Protein AF-A0A3S4IWV0-F1 (afdb_monomer_lite)

Foldseek 3Di:
DVVVVVVVVVVVCVLVVVPPLPNVLVVQLVVCVVVVNDNVVSNVVSVVVSVVVVVVVVVVCVCCVVVVVVVVVVD

pLDDT: mean 83.81, std 9.29, range [54.97, 94.0]

InterPro domains:
  IPR004703 Phosphotransferase system, sugar-specific permease component [PF03611] (14-75)
  IPR013853 Galactitol permease IIC component [PTHR37324] (6-75)

Radius of gyration: 17.85 Å; chains: 1; bounding box: 53×13×44 Å

Organism: Salmonella enterica I (NCBI:txid59201)

Structure (mmCIF, N/CA/C/O backbone):
data_AF-A0A3S4IWV0-F1
#
_entry.id   AF-A0A3S4IWV0-F1
#
loop_
_atom_site.group_PDB
_atom_site.id
_atom_site.type_symbol
_atom_site.label_atom_id
_atom_site.label_alt_id
_atom_site.label_comp_id
_atom_site.label_asym_id
_atom_site.label_entity_id
_atom_site.label_seq_id
_atom_site.pdbx_PDB_ins_code
_atom_site.Cartn_x
_atom_site.Cartn_y
_atom_site.Cartn_z
_atom_site.occupancy
_atom_site.B_iso_or_equiv
_atom_site.auth_seq_id
_atom_site.auth_comp_id
_atom_site.auth_asym_id
_atom_site.auth_atom_id
_atom_site.pdbx_PDB_model_num
ATOM 1 N N . MET A 1 1 ? -30.390 -6.617 -15.647 1.00 54.97 1 MET A N 1
ATOM 2 C CA . MET A 1 1 ? -29.476 -7.738 -15.301 1.00 54.97 1 MET A CA 1
ATOM 3 C C . MET A 1 1 ? -28.057 -7.559 -15.848 1.00 54.97 1 MET A C 1
ATOM 5 O O . MET A 1 1 ? -27.163 -8.210 -15.328 1.00 54.97 1 MET A O 1
ATOM 9 N N . ASN A 1 2 ? -27.823 -6.665 -16.824 1.00 64.06 2 ASN A N 1
ATOM 10 C CA . ASN A 1 2 ? -26.483 -6.376 -17.358 1.00 64.06 2 ASN A CA 1
ATOM 11 C C . ASN A 1 2 ? -25.707 -5.334 -16.520 1.00 64.06 2 ASN A C 1
ATOM 13 O O . ASN A 1 2 ? -24.484 -5.366 -16.479 1.00 64.06 2 ASN A O 1
ATOM 17 N N . ASP A 1 3 ? -26.399 -4.446 -15.797 1.00 70.12 3 ASP A N 1
ATOM 18 C CA . ASP A 1 3 ? -25.758 -3.341 -15.061 1.00 70.12 3 ASP A CA 1
ATOM 19 C C . ASP A 1 3 ? -24.931 -3.799 -13.856 1.00 70.12 3 ASP A C 1
ATOM 21 O O . ASP A 1 3 ? -23.847 -3.278 -13.606 1.00 70.12 3 ASP A O 1
ATOM 25 N N . ILE A 1 4 ? -25.398 -4.822 -13.130 1.00 75.19 4 ILE A N 1
ATOM 26 C CA . ILE A 1 4 ? -24.673 -5.380 -11.977 1.00 75.19 4 ILE A CA 1
ATOM 27 C C . ILE A 1 4 ? -23.390 -6.080 -12.448 1.00 75.19 4 ILE A C 1
ATOM 29 O O . ILE A 1 4 ? -22.352 -5.944 -11.809 1.00 75.19 4 ILE A O 1
ATOM 33 N N . ALA A 1 5 ? -23.435 -6.770 -13.592 1.00 75.56 5 ALA A N 1
ATOM 34 C CA . ALA A 1 5 ? -22.267 -7.428 -14.175 1.00 75.56 5 ALA A CA 1
ATOM 35 C C . ALA A 1 5 ? -21.215 -6.411 -14.651 1.00 75.56 5 ALA A C 1
ATOM 37 O O . ALA A 1 5 ? -20.036 -6.572 -14.344 1.00 75.56 5 ALA A O 1
ATOM 38 N N . HIS A 1 6 ? -21.636 -5.327 -15.314 1.00 73.25 6 HIS A N 1
ATOM 39 C CA . HIS A 1 6 ? -20.735 -4.233 -15.706 1.00 73.25 6 HIS A CA 1
ATOM 40 C C . HIS A 1 6 ? -20.153 -3.489 -14.501 1.00 73.25 6 HIS A C 1
ATOM 42 O O . HIS A 1 6 ? -18.963 -3.170 -14.488 1.00 73.25 6 HIS A O 1
ATOM 48 N N . THR A 1 7 ? -20.956 -3.269 -13.456 1.00 78.25 7 THR A N 1
ATOM 49 C CA . THR A 1 7 ? -20.491 -2.647 -12.205 1.00 78.25 7 THR A CA 1
ATOM 50 C C . THR A 1 7 ? -19.459 -3.534 -11.508 1.00 78.25 7 THR A C 1
ATOM 52 O O . THR A 1 7 ? -18.399 -3.050 -11.118 1.00 78.25 7 THR A O 1
ATOM 55 N N . LEU A 1 8 ? -19.708 -4.844 -11.415 1.00 77.94 8 LEU A N 1
ATOM 56 C CA . LEU A 1 8 ? -18.754 -5.801 -10.848 1.00 77.94 8 LEU A CA 1
ATOM 57 C C . LEU A 1 8 ? -17.464 -5.868 -11.669 1.00 77.94 8 LEU A C 1
ATOM 59 O O . LEU A 1 8 ? -16.382 -5.799 -11.094 1.00 77.94 8 LEU A O 1
ATOM 63 N N . TYR A 1 9 ? -17.563 -5.945 -12.998 1.00 80.62 9 TYR A N 1
ATOM 64 C CA . TYR A 1 9 ? -16.396 -5.961 -13.881 1.00 80.62 9 TYR A CA 1
ATOM 65 C C . TYR A 1 9 ? -15.538 -4.700 -13.713 1.00 80.62 9 TYR A C 1
ATOM 67 O O . TYR A 1 9 ? -14.322 -4.799 -13.563 1.00 80.62 9 TYR A O 1
ATOM 75 N N . THR A 1 10 ? -16.171 -3.527 -13.640 1.00 76.75 10 THR A N 1
ATOM 76 C CA . THR A 1 10 ? -15.484 -2.244 -13.431 1.00 76.75 10 THR A CA 1
ATOM 77 C C . THR A 1 10 ? -14.807 -2.183 -12.063 1.00 76.75 10 THR A C 1
ATOM 79 O O . THR A 1 10 ? -13.656 -1.769 -11.972 1.00 76.75 10 THR A O 1
ATOM 82 N N . VAL A 1 11 ? -15.470 -2.648 -10.999 1.00 75.06 11 VAL A N 1
ATOM 83 C CA . VAL A 1 11 ? -14.890 -2.684 -9.645 1.00 75.06 11 VAL A CA 1
ATOM 84 C C . VAL A 1 11 ? -13.714 -3.658 -9.568 1.00 75.06 11 VAL A C 1
ATOM 86 O O . VAL A 1 11 ? -12.682 -3.318 -8.993 1.00 75.06 11 VAL A O 1
ATOM 89 N N . VAL A 1 12 ? -13.819 -4.843 -10.173 1.00 73.56 12 VAL A N 1
ATOM 90 C CA . VAL A 1 12 ? -12.714 -5.813 -10.199 1.00 73.56 12 VAL A CA 1
ATOM 91 C C . VAL A 1 12 ? -11.535 -5.282 -11.018 1.00 73.56 12 VAL A C 1
ATOM 93 O O . VAL A 1 12 ? -10.404 -5.354 -10.547 1.00 73.56 12 VAL A O 1
ATOM 96 N N . GLN A 1 13 ? -11.773 -4.695 -12.194 1.00 74.38 13 GLN A N 1
ATOM 97 C CA . GLN A 1 13 ? -10.723 -4.052 -12.997 1.00 74.38 13 GLN A CA 1
ATOM 98 C C . GLN A 1 13 ? -10.067 -2.887 -12.254 1.00 74.38 13 GLN A C 1
ATOM 100 O O . GLN A 1 13 ? -8.849 -2.746 -12.293 1.00 74.38 13 GLN A O 1
ATOM 105 N N . TYR A 1 14 ? -10.847 -2.095 -11.518 1.00 72.94 14 TYR A N 1
ATOM 106 C CA . TYR A 1 14 ? -10.323 -1.016 -10.689 1.00 72.94 14 TYR A CA 1
ATOM 107 C C . TYR A 1 14 ? -9.421 -1.556 -9.569 1.00 72.94 14 TYR A C 1
ATOM 109 O O . TYR A 1 14 ? -8.310 -1.069 -9.392 1.00 72.94 14 TYR A O 1
ATOM 117 N N . VAL A 1 15 ? -9.841 -2.622 -8.875 1.00 68.62 15 VAL A N 1
ATOM 118 C CA . VAL A 1 15 ? -9.043 -3.270 -7.817 1.00 68.62 15 VAL A CA 1
ATOM 119 C C . VAL A 1 15 ? -7.766 -3.919 -8.367 1.00 68.62 15 VAL A C 1
ATOM 121 O O . VAL A 1 15 ? -6.703 -3.788 -7.761 1.00 68.62 15 VAL A O 1
ATOM 124 N N . LEU A 1 16 ? -7.846 -4.588 -9.517 1.00 69.38 16 LEU A N 1
ATOM 125 C CA . LEU A 1 16 ? -6.690 -5.202 -10.179 1.00 69.38 16 LEU A CA 1
ATOM 126 C C . LEU A 1 16 ? -5.751 -4.157 -10.806 1.00 69.38 16 LEU A C 1
ATOM 128 O O . LEU A 1 16 ? -4.547 -4.392 -10.893 1.00 69.38 16 LEU A O 1
ATOM 132 N N . GLY A 1 17 ? -6.278 -2.992 -11.190 1.00 69.81 17 GLY A N 1
ATOM 133 C CA . GLY A 1 17 ? -5.525 -1.889 -11.786 1.00 69.81 17 GLY A CA 1
ATOM 134 C C . GLY A 1 17 ? -4.583 -1.172 -10.816 1.00 69.81 17 GLY A C 1
ATOM 135 O O . GLY A 1 17 ? -3.610 -0.566 -11.255 1.00 69.81 17 GLY A O 1
ATOM 136 N N . PHE A 1 18 ? -4.803 -1.278 -9.502 1.00 68.56 18 PHE A N 1
A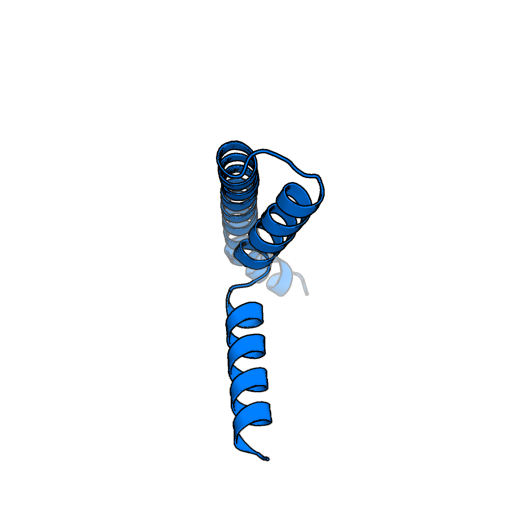TOM 137 C CA . PHE A 1 18 ? -3.899 -0.690 -8.506 1.00 68.56 18 PHE A CA 1
ATOM 138 C C . PHE A 1 18 ? -2.558 -1.430 -8.350 1.00 68.56 18 PHE A C 1
ATOM 140 O O . PHE A 1 18 ? -1.662 -0.954 -7.648 1.00 68.56 18 PHE A O 1
ATOM 147 N N . GLY A 1 19 ? -2.412 -2.593 -8.988 1.00 75.12 19 GLY A N 1
ATOM 148 C CA . GLY A 1 19 ? -1.217 -3.419 -8.910 1.00 75.12 19 GLY A CA 1
ATOM 149 C C . GLY A 1 19 ? -1.014 -4.103 -7.547 1.00 75.12 19 GLY A C 1
ATOM 150 O O . GLY A 1 19 ? -1.722 -3.836 -6.565 1.00 75.12 19 GLY A O 1
ATOM 151 N N . PRO A 1 20 ? -0.024 -5.010 -7.453 1.00 74.44 20 PRO A N 1
ATOM 152 C CA . PRO A 1 20 ? 0.212 -5.800 -6.242 1.00 74.44 20 PRO A CA 1
ATOM 153 C C . PRO A 1 20 ? 0.551 -4.940 -5.017 1.00 74.44 20 PRO A C 1
ATOM 155 O O . PRO A 1 20 ? 0.207 -5.305 -3.894 1.00 74.44 20 PRO A O 1
ATOM 158 N N . THR A 1 21 ? 1.158 -3.771 -5.241 1.00 79.56 21 THR A N 1
ATOM 159 C CA . THR A 1 21 ? 1.575 -2.790 -4.229 1.00 79.56 21 THR A CA 1
ATOM 160 C C . THR A 1 21 ? 0.429 -2.290 -3.352 1.00 79.56 21 THR A C 1
ATOM 162 O O . THR A 1 21 ? 0.650 -1.977 -2.186 1.00 79.56 21 THR A O 1
ATOM 165 N N . VAL A 1 22 ? -0.793 -2.221 -3.885 1.00 82.81 22 VAL A N 1
ATOM 166 C CA . VAL A 1 22 ? -1.990 -1.743 -3.167 1.00 82.81 22 VAL A CA 1
ATOM 167 C C . VAL A 1 22 ? -2.896 -2.906 -2.771 1.00 82.81 22 VAL A C 1
ATOM 169 O O . VAL A 1 22 ? -3.474 -2.897 -1.682 1.00 82.81 22 VAL A O 1
ATOM 172 N N . LEU A 1 23 ? -2.970 -3.940 -3.615 1.00 86.38 23 LEU A N 1
ATOM 173 C CA . LEU A 1 23 ? -3.786 -5.123 -3.361 1.00 86.38 23 LEU A CA 1
ATOM 174 C C . LEU A 1 23 ? -3.318 -5.886 -2.111 1.00 86.38 23 LEU A C 1
ATOM 176 O O . LEU A 1 23 ? -4.138 -6.228 -1.258 1.00 86.38 23 LEU A O 1
ATOM 180 N N . LEU A 1 24 ? -2.008 -6.116 -1.962 1.00 88.44 24 LEU A N 1
ATOM 181 C CA . LEU A 1 24 ? -1.454 -6.864 -0.825 1.00 88.44 24 LEU A CA 1
ATOM 182 C C . LEU A 1 24 ? -1.712 -6.182 0.532 1.00 88.44 24 LEU A C 1
ATOM 184 O O . LEU A 1 24 ? -2.201 -6.858 1.440 1.00 88.44 24 LEU A O 1
ATOM 188 N N . PRO A 1 25 ? -1.464 -4.868 0.704 1.00 89.31 25 PRO A N 1
ATOM 189 C CA . PRO A 1 25 ? -1.831 -4.147 1.923 1.00 89.31 25 PRO A CA 1
ATOM 190 C C . PRO A 1 25 ? -3.321 -4.210 2.257 1.00 89.31 25 PRO A C 1
ATOM 192 O O . PRO A 1 25 ? -3.674 -4.376 3.424 1.00 89.31 25 PRO A O 1
ATOM 195 N N . LEU A 1 26 ? -4.194 -4.101 1.252 1.00 90.31 26 LEU A N 1
ATOM 196 C CA . LEU A 1 26 ? -5.645 -4.198 1.432 1.00 90.31 26 LEU A CA 1
ATOM 197 C C . LEU A 1 26 ? -6.048 -5.577 1.954 1.00 90.31 26 LEU A C 1
ATOM 199 O O . LEU A 1 26 ? -6.769 -5.675 2.948 1.00 90.31 26 LEU A O 1
ATOM 203 N N . VAL A 1 27 ? -5.529 -6.640 1.337 1.00 89.81 27 VAL A N 1
ATOM 204 C CA . VAL A 1 27 ? -5.775 -8.016 1.786 1.00 89.81 27 VAL A CA 1
ATOM 205 C C . VAL A 1 27 ? -5.257 -8.216 3.211 1.00 89.81 27 VAL A C 1
ATOM 207 O O . VAL A 1 27 ? -5.999 -8.705 4.060 1.00 89.81 27 VAL A O 1
ATOM 210 N N . LEU A 1 28 ? -4.033 -7.774 3.518 1.00 91.94 28 LEU A N 1
ATOM 211 C CA . LEU A 1 28 ? -3.455 -7.854 4.866 1.00 91.94 28 LEU A CA 1
ATOM 212 C C . LEU A 1 28 ? -4.265 -7.074 5.906 1.00 91.94 28 LEU A C 1
ATOM 214 O O . LEU A 1 28 ? -4.391 -7.521 7.045 1.00 91.94 28 LEU A O 1
ATOM 218 N N . PHE A 1 29 ? -4.831 -5.929 5.527 1.00 93.25 29 PHE A N 1
ATOM 219 C CA . PHE A 1 29 ? -5.687 -5.133 6.398 1.00 93.25 29 PHE A CA 1
ATOM 220 C C . PHE A 1 29 ? -6.974 -5.879 6.762 1.00 93.25 29 PHE A C 1
ATOM 222 O O . PHE A 1 29 ? -7.291 -6.005 7.948 1.00 93.25 29 PHE A O 1
ATOM 229 N N . PHE A 1 30 ? -7.685 -6.421 5.769 1.00 93.19 30 PHE A N 1
ATOM 230 C CA . PHE A 1 30 ? -8.899 -7.205 6.010 1.00 93.19 30 PHE A CA 1
ATOM 231 C C . PHE A 1 30 ? -8.609 -8.487 6.793 1.00 93.19 30 PHE A C 1
ATOM 233 O O . PHE A 1 30 ? -9.356 -8.832 7.710 1.00 93.19 30 PHE A O 1
ATOM 240 N N . LEU A 1 31 ? -7.494 -9.153 6.492 1.00 93.06 31 LEU A N 1
ATOM 241 C CA . LEU A 1 31 ? -7.049 -10.349 7.199 1.00 93.06 31 LEU A CA 1
ATOM 242 C C . LEU A 1 31 ? -6.738 -10.029 8.672 1.00 93.06 31 LEU A C 1
ATOM 244 O O . LEU A 1 31 ? -7.224 -10.710 9.570 1.00 93.06 31 LEU A O 1
ATOM 248 N N . ALA A 1 32 ? -6.025 -8.934 8.952 1.00 91.44 32 A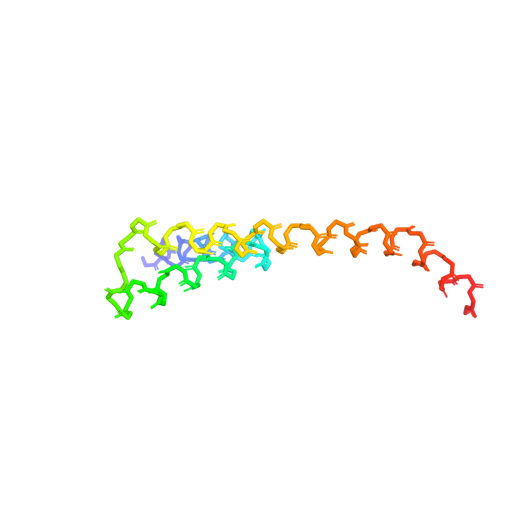LA A N 1
ATOM 249 C CA . ALA A 1 32 ? -5.763 -8.477 10.319 1.00 91.44 32 ALA A CA 1
ATOM 250 C C . ALA A 1 32 ? -7.051 -8.114 11.082 1.00 91.44 32 ALA A C 1
ATOM 252 O O . ALA A 1 32 ? -7.164 -8.400 12.278 1.00 91.44 32 ALA A O 1
ATOM 253 N N . LEU A 1 33 ? -8.036 -7.523 10.399 1.00 92.75 33 LEU A N 1
ATOM 254 C CA . LEU A 1 33 ? -9.342 -7.221 10.983 1.00 92.75 33 LEU A CA 1
ATOM 255 C C . LEU A 1 33 ? -10.113 -8.505 11.335 1.00 92.75 33 LEU A C 1
ATOM 257 O O . LEU A 1 33 ? -10.708 -8.587 12.410 1.00 92.75 33 LEU A O 1
ATOM 261 N N . PHE A 1 34 ? -10.048 -9.525 10.470 1.00 94.00 34 PHE A N 1
ATOM 262 C CA . PHE A 1 34 ? -10.638 -10.845 10.713 1.00 94.00 34 PHE A CA 1
ATOM 263 C C . PHE A 1 34 ? -10.040 -11.521 11.956 1.00 94.00 34 PHE A C 1
ATOM 265 O O . PHE A 1 34 ? -10.772 -12.055 12.788 1.00 94.00 34 PHE A O 1
ATOM 272 N N . PHE A 1 35 ? -8.728 -11.389 12.167 1.00 93.50 35 PHE A N 1
ATOM 273 C CA . PHE A 1 35 ? -8.048 -11.842 13.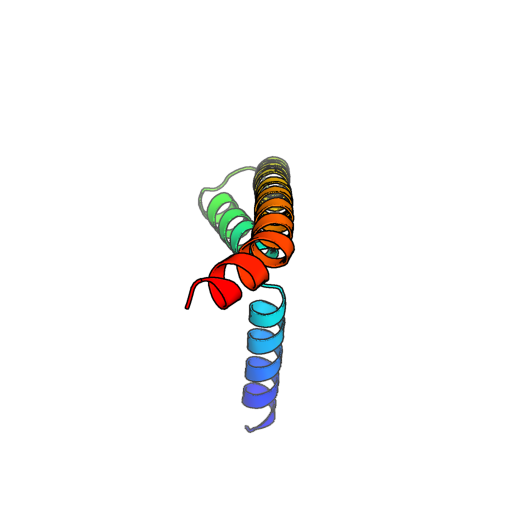388 1.00 93.50 35 PHE A CA 1
ATOM 274 C C . PHE A 1 35 ? -8.309 -10.959 14.627 1.00 93.50 35 PHE A C 1
ATOM 276 O O . PHE A 1 35 ? -7.629 -11.106 15.644 1.00 93.50 35 PHE A O 1
ATOM 283 N N . LYS A 1 36 ? -9.296 -10.050 14.580 1.00 90.81 36 LYS A N 1
ATOM 284 C CA . LYS A 1 36 ? -9.671 -9.126 15.669 1.00 90.81 36 LYS A CA 1
ATOM 285 C C . LYS A 1 36 ? -8.518 -8.239 16.153 1.00 90.81 36 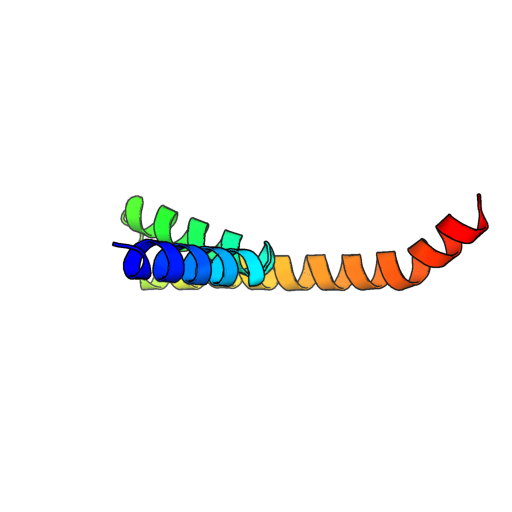LYS A C 1
ATOM 287 O O . LYS A 1 36 ? -8.487 -7.809 17.310 1.00 90.81 36 LYS A O 1
ATOM 292 N N . VAL A 1 37 ? -7.571 -7.914 15.275 1.00 90.38 37 VAL A N 1
ATOM 293 C CA . VAL A 1 37 ? -6.559 -6.897 15.573 1.00 90.38 37 VAL A CA 1
ATOM 294 C C . VAL A 1 37 ? -7.242 -5.529 15.589 1.00 90.38 37 VAL A C 1
ATOM 296 O O . VAL A 1 37 ? -8.064 -5.221 14.729 1.00 90.38 37 VAL A O 1
ATOM 299 N N . LYS A 1 38 ? -6.903 -4.684 16.573 1.00 93.06 38 LYS A N 1
ATOM 300 C CA . LYS A 1 38 ? -7.456 -3.323 16.680 1.00 93.06 38 LYS A CA 1
ATOM 301 C C . LYS A 1 38 ? -7.310 -2.588 15.334 1.00 93.06 38 LYS A C 1
ATOM 303 O O . LYS A 1 38 ? -6.187 -2.561 14.823 1.00 93.06 38 LYS A O 1
ATOM 308 N N . PRO A 1 39 ? -8.361 -1.930 14.804 1.00 90.00 39 PRO A N 1
ATOM 309 C CA . PRO A 1 39 ? -8.326 -1.293 13.482 1.00 90.00 39 PRO A CA 1
ATOM 310 C 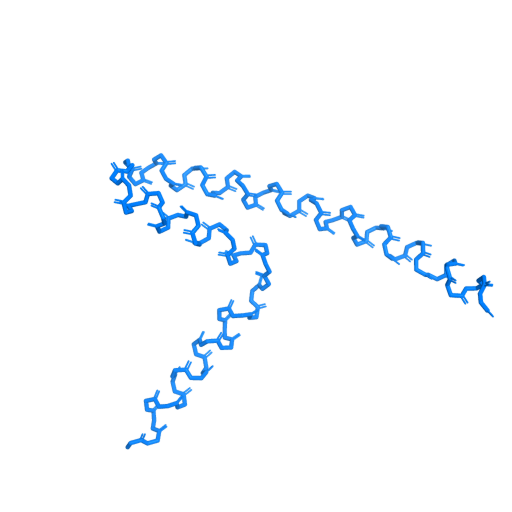C . PRO A 1 39 ? -7.155 -0.321 13.314 1.00 90.00 39 PRO A C 1
ATOM 312 O O . PRO A 1 39 ? -6.468 -0.341 12.300 1.00 90.00 39 PRO A O 1
ATOM 315 N N . ALA A 1 40 ? -6.847 0.453 14.361 1.00 91.06 40 ALA A N 1
ATOM 316 C CA . ALA A 1 40 ? -5.706 1.368 14.376 1.00 91.06 40 ALA A CA 1
ATOM 317 C C . ALA A 1 40 ? -4.352 0.653 14.186 1.00 91.06 40 ALA A C 1
ATOM 319 O O . ALA A 1 40 ? -3.460 1.165 13.512 1.00 91.06 40 ALA A O 1
ATOM 320 N N . LYS A 1 41 ? -4.192 -0.549 14.757 1.00 91.12 41 LYS A N 1
ATOM 321 C CA . LYS A 1 41 ? -2.975 -1.358 14.609 1.00 91.12 41 LYS A CA 1
ATOM 322 C C . LYS A 1 41 ? -2.941 -2.064 13.252 1.00 91.12 41 LYS A C 1
ATOM 324 O O . LYS A 1 41 ? -1.881 -2.111 12.637 1.00 91.12 41 LYS A O 1
ATOM 329 N N . ALA A 1 42 ? -4.085 -2.563 12.781 1.00 91.88 42 ALA A N 1
ATOM 330 C CA . ALA A 1 42 ? -4.214 -3.195 11.471 1.00 91.88 42 ALA A CA 1
ATOM 331 C C . ALA A 1 42 ? -3.867 -2.216 10.338 1.00 91.88 42 ALA A C 1
ATOM 333 O O . ALA A 1 42 ? -3.035 -2.542 9.498 1.00 91.88 42 ALA A O 1
ATOM 334 N N . LEU A 1 43 ? -4.421 -0.998 10.375 1.00 92.88 43 LEU A N 1
ATOM 335 C CA . LEU A 1 43 ? -4.178 0.040 9.368 1.00 92.88 43 LEU A CA 1
ATOM 336 C C . LEU A 1 43 ? -2.705 0.454 9.330 1.00 92.88 43 LEU A C 1
ATOM 338 O O . LEU A 1 43 ? -2.100 0.555 8.268 1.00 92.88 43 LEU A O 1
ATOM 342 N N . ARG A 1 44 ? -2.101 0.654 10.506 1.00 92.38 44 ARG A N 1
ATOM 343 C CA . ARG A 1 44 ? -0.680 0.998 10.595 1.00 92.38 44 ARG A CA 1
ATOM 344 C C . ARG A 1 44 ? 0.198 -0.127 10.042 1.00 92.38 44 ARG A C 1
ATOM 346 O O . ARG A 1 44 ? 1.146 0.150 9.319 1.00 92.38 44 ARG A O 1
ATOM 353 N N . SER A 1 45 ? -0.121 -1.382 10.362 1.00 91.56 45 SER A N 1
ATOM 354 C CA . SER A 1 45 ? 0.637 -2.545 9.892 1.00 91.56 45 SER A CA 1
ATOM 355 C C . SER A 1 45 ? 0.537 -2.730 8.379 1.00 91.56 45 SER A C 1
ATOM 357 O O . SER A 1 45 ? 1.556 -2.974 7.738 1.00 91.56 45 SER A O 1
ATOM 359 N N . SER A 1 46 ? -0.658 -2.606 7.797 1.00 91.50 46 SER A N 1
ATOM 360 C CA . SER A 1 46 ? -0.839 -2.751 6.351 1.00 91.50 46 SER A CA 1
ATOM 361 C C . SER A 1 46 ? -0.181 -1.610 5.575 1.00 91.50 46 SER A C 1
ATOM 363 O O . SER A 1 46 ? 0.462 -1.868 4.559 1.00 91.50 46 SER A O 1
ATOM 365 N N . LEU A 1 47 ? -0.253 -0.371 6.077 1.00 92.00 47 LEU A N 1
ATOM 366 C CA . LEU A 1 47 ? 0.432 0.778 5.476 1.00 92.00 47 LEU A CA 1
ATOM 367 C C . LEU A 1 47 ? 1.956 0.617 5.475 1.00 92.00 47 LEU A C 1
ATOM 369 O O . LEU A 1 47 ? 2.585 0.884 4.457 1.00 92.00 47 LEU A O 1
ATOM 373 N N . ILE A 1 48 ? 2.552 0.145 6.575 1.00 92.56 48 ILE A N 1
ATOM 374 C CA . ILE A 1 48 ? 4.003 -0.110 6.644 1.00 92.56 48 ILE A CA 1
ATOM 375 C C . ILE A 1 48 ? 4.424 -1.135 5.585 1.00 92.56 48 ILE A C 1
ATOM 377 O O . ILE A 1 48 ? 5.418 -0.929 4.889 1.00 92.56 48 ILE A O 1
ATOM 381 N N . VAL A 1 49 ? 3.651 -2.212 5.426 1.00 91.62 49 VAL A N 1
ATOM 382 C CA . VAL A 1 49 ? 3.910 -3.220 4.390 1.00 91.62 49 VAL A CA 1
ATOM 383 C C . VAL A 1 49 ? 3.771 -2.615 2.990 1.00 91.62 49 VAL A C 1
ATOM 385 O O . VAL A 1 49 ? 4.635 -2.843 2.147 1.00 91.62 49 VAL A O 1
ATOM 388 N N . GLY A 1 50 ? 2.744 -1.793 2.752 1.00 89.94 50 GLY A N 1
ATOM 389 C CA . GLY A 1 50 ? 2.554 -1.088 1.479 1.00 89.94 50 GLY A CA 1
ATOM 390 C C . GLY A 1 50 ? 3.731 -0.189 1.107 1.00 89.94 50 GLY A C 1
ATOM 391 O O . GLY A 1 50 ? 4.212 -0.251 -0.021 1.00 89.94 50 GLY A O 1
ATOM 392 N N . ILE A 1 51 ? 4.264 0.575 2.065 1.00 91.44 51 ILE A N 1
ATOM 393 C CA . ILE A 1 51 ? 5.461 1.409 1.859 1.00 91.44 51 ILE A CA 1
ATOM 394 C C . ILE A 1 51 ? 6.678 0.541 1.495 1.00 91.44 51 ILE A C 1
ATOM 396 O O . ILE A 1 51 ? 7.452 0.905 0.611 1.00 91.44 51 ILE A O 1
ATOM 400 N N . GLY A 1 52 ? 6.824 -0.635 2.116 1.00 91.94 52 GLY A N 1
ATOM 401 C CA . GLY A 1 52 ? 7.866 -1.603 1.762 1.00 91.94 52 GLY A CA 1
ATOM 402 C C . GLY A 1 52 ? 7.754 -2.100 0.318 1.00 91.94 52 GLY A C 1
ATOM 403 O O . GLY A 1 52 ? 8.751 -2.119 -0.403 1.00 91.94 52 GLY A O 1
ATOM 404 N N . PHE A 1 53 ? 6.541 -2.428 -0.138 1.00 90.50 53 PHE A N 1
ATOM 405 C CA . PHE A 1 53 ? 6.308 -2.818 -1.531 1.00 90.50 53 PHE A CA 1
ATOM 406 C C . PHE A 1 53 ? 6.643 -1.693 -2.511 1.00 90.50 53 PHE A C 1
ATOM 408 O O . PHE A 1 53 ? 7.278 -1.965 -3.526 1.00 90.50 53 PHE A O 1
ATOM 415 N N . VAL A 1 54 ? 6.291 -0.439 -2.208 1.00 89.25 54 VAL A N 1
ATOM 416 C CA . VAL A 1 54 ? 6.662 0.711 -3.055 1.00 89.25 54 VAL A CA 1
ATOM 417 C C . VAL A 1 54 ? 8.182 0.803 -3.220 1.00 89.25 54 VAL A C 1
ATOM 419 O O . VAL A 1 54 ? 8.661 0.965 -4.339 1.00 89.25 54 VAL A O 1
ATOM 422 N N . GLY A 1 55 ? 8.949 0.643 -2.136 1.00 90.88 55 GLY A N 1
ATOM 423 C CA . GLY A 1 55 ? 10.415 0.651 -2.197 1.00 90.88 55 GLY A CA 1
ATOM 424 C C . GLY A 1 55 ? 10.989 -0.497 -3.032 1.00 90.88 55 GLY A C 1
ATOM 425 O O . GLY A 1 55 ? 11.894 -0.284 -3.837 1.00 90.88 55 GLY A O 1
ATOM 426 N N . ILE A 1 56 ? 10.425 -1.701 -2.891 1.00 92.12 56 ILE A N 1
ATOM 427 C CA . ILE A 1 56 ? 10.800 -2.868 -3.700 1.00 92.12 56 ILE A CA 1
ATOM 428 C C . ILE A 1 56 ? 10.550 -2.588 -5.187 1.00 92.12 56 ILE A C 1
ATOM 430 O O . ILE A 1 56 ? 11.454 -2.772 -5.999 1.00 92.12 56 ILE A O 1
ATOM 434 N N . TYR A 1 57 ? 9.363 -2.094 -5.546 1.00 87.62 57 TYR A N 1
ATOM 435 C CA . TYR A 1 57 ? 9.033 -1.768 -6.933 1.00 87.62 57 TYR A CA 1
ATOM 436 C C . TYR A 1 57 ? 9.904 -0.652 -7.506 1.00 87.62 57 TYR A C 1
ATOM 438 O O . TYR A 1 57 ? 10.297 -0.750 -8.661 1.00 87.62 57 TYR A O 1
ATOM 446 N N . ALA A 1 58 ? 10.270 0.354 -6.709 1.00 91.44 58 ALA A N 1
ATOM 447 C CA . ALA A 1 58 ? 11.196 1.396 -7.146 1.00 91.44 58 ALA A CA 1
ATOM 448 C C . ALA A 1 58 ? 12.578 0.822 -7.502 1.00 91.44 58 ALA A C 1
ATOM 450 O O . ALA A 1 58 ? 13.137 1.157 -8.543 1.00 91.44 58 ALA A O 1
ATOM 451 N N . ILE A 1 59 ? 13.116 -0.088 -6.681 1.00 93.00 59 ILE A N 1
ATOM 452 C CA . ILE A 1 59 ? 14.376 -0.777 -6.999 1.00 93.00 59 ILE A CA 1
ATOM 453 C C . ILE A 1 59 ? 14.209 -1.653 -8.244 1.00 93.00 59 ILE A C 1
ATOM 455 O O . ILE A 1 59 ? 15.056 -1.609 -9.131 1.00 93.00 59 ILE A O 1
ATOM 459 N N . PHE A 1 60 ? 13.127 -2.430 -8.338 1.00 90.19 60 PHE A N 1
ATOM 460 C CA . PHE A 1 60 ? 12.856 -3.264 -9.513 1.00 90.19 60 PHE A CA 1
ATOM 461 C C . PHE A 1 60 ? 12.742 -2.451 -10.799 1.00 90.19 60 PHE A C 1
ATOM 463 O O . PHE A 1 60 ? 13.227 -2.901 -11.834 1.00 90.19 60 PHE A O 1
ATOM 470 N N . ASP A 1 61 ? 12.136 -1.272 -10.743 1.00 90.25 61 ASP A N 1
ATOM 471 C CA . ASP A 1 61 ? 12.005 -0.380 -11.888 1.00 90.25 61 ASP A CA 1
ATOM 472 C C . ASP A 1 61 ? 13.370 0.175 -12.314 1.00 90.25 61 ASP A C 1
ATOM 474 O O . ASP A 1 61 ? 13.722 0.133 -13.492 1.00 90.25 61 ASP A O 1
ATOM 478 N N . ILE A 1 62 ? 14.216 0.571 -11.355 1.00 91.69 62 ILE A N 1
ATOM 479 C CA . ILE A 1 62 ? 15.607 0.973 -11.626 1.00 91.69 62 ILE A CA 1
ATOM 480 C C . ILE A 1 62 ? 16.399 -0.189 -12.243 1.00 91.69 62 ILE A C 1
ATOM 482 O O . ILE A 1 62 ? 17.104 0.000 -13.236 1.00 91.69 62 ILE A O 1
ATOM 486 N N . LEU A 1 63 ? 16.275 -1.399 -11.695 1.00 92.00 63 LEU A N 1
ATOM 487 C CA . LEU A 1 63 ? 16.936 -2.583 -12.242 1.00 92.00 63 LEU A CA 1
ATOM 488 C C . LEU A 1 63 ? 16.428 -2.895 -13.651 1.00 92.00 63 LEU A C 1
ATOM 490 O O . LEU A 1 63 ? 17.230 -3.117 -14.545 1.00 92.00 63 LEU A O 1
ATOM 494 N N . THR A 1 64 ? 15.122 -2.865 -13.891 1.00 87.69 64 THR A N 1
ATOM 495 C CA . THR A 1 64 ? 14.541 -3.214 -15.197 1.00 87.69 64 THR A CA 1
ATOM 496 C C . THR A 1 64 ? 14.847 -2.154 -16.254 1.00 87.69 64 THR A C 1
ATOM 498 O O . THR A 1 64 ? 15.173 -2.499 -17.385 1.00 87.69 64 THR A O 1
ATOM 501 N N . SER A 1 65 ? 14.822 -0.871 -15.894 1.00 86.06 65 SER A N 1
ATOM 502 C CA . SER A 1 65 ? 15.129 0.236 -16.810 1.00 86.06 65 SER A CA 1
ATOM 503 C C . SER A 1 65 ? 16.602 0.300 -17.222 1.00 86.06 65 SER A C 1
ATOM 505 O O . SER A 1 65 ? 16.894 0.724 -18.336 1.00 86.06 65 SER A O 1
ATOM 507 N N . ASN A 1 66 ? 17.529 -0.144 -16.366 1.00 80.94 66 ASN A N 1
ATOM 508 C CA . ASN A 1 66 ? 18.968 -0.103 -16.655 1.00 80.94 66 ASN A CA 1
ATOM 509 C C . ASN A 1 66 ? 19.529 -1.458 -17.112 1.00 80.94 66 ASN A C 1
ATOM 511 O O . ASN A 1 66 ? 20.342 -1.520 -18.031 1.00 80.94 66 ASN A O 1
ATOM 515 N N . VAL A 1 67 ? 19.094 -2.554 -16.489 1.00 79.94 67 VAL A N 1
ATOM 516 C CA . VAL A 1 67 ? 19.560 -3.917 -16.792 1.00 79.94 67 VAL A CA 1
ATOM 517 C C . VAL A 1 67 ? 18.737 -4.551 -17.910 1.00 79.94 67 VAL A C 1
ATOM 519 O O . VAL A 1 67 ? 19.284 -5.351 -18.657 1.00 79.94 67 VAL A O 1
ATOM 522 N N . GLY A 1 68 ? 17.467 -4.176 -18.093 1.00 77.00 68 GLY A N 1
ATOM 523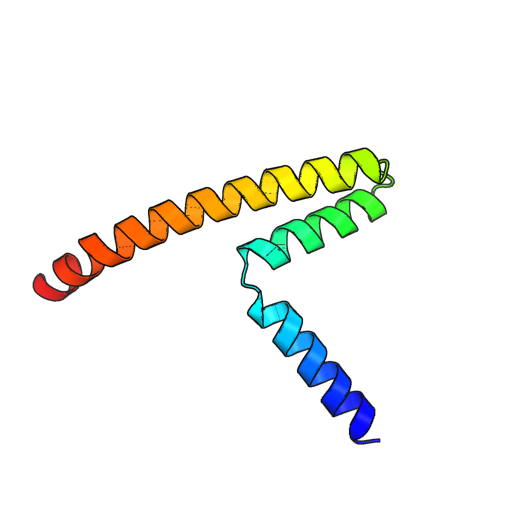 C CA . GLY A 1 68 ? 16.631 -4.676 -19.193 1.00 77.00 68 GLY A CA 1
ATOM 524 C C . GLY A 1 68 ? 17.256 -4.431 -20.571 1.00 77.00 68 GLY A C 1
ATOM 525 O O . GLY A 1 68 ? 17.537 -5.401 -21.272 1.00 77.00 68 GLY A O 1
ATOM 526 N N . PRO A 1 69 ? 17.597 -3.179 -20.936 1.00 79.38 69 PRO A N 1
ATOM 527 C CA . PRO A 1 69 ? 18.250 -2.883 -22.212 1.00 79.38 69 PRO A CA 1
ATOM 528 C C . PRO A 1 69 ? 19.601 -3.591 -22.375 1.00 79.38 69 PRO A C 1
ATOM 530 O O . PRO A 1 69 ? 19.928 -4.052 -23.465 1.00 79.38 69 PRO A O 1
ATOM 533 N N . ALA A 1 70 ? 20.372 -3.714 -21.289 1.00 77.44 70 ALA A N 1
ATOM 534 C CA . ALA A 1 70 ? 21.646 -4.427 -21.299 1.00 77.44 70 ALA A CA 1
ATOM 535 C C . ALA A 1 70 ? 21.454 -5.936 -21.523 1.00 77.44 70 ALA A C 1
ATOM 537 O O . ALA A 1 70 ? 22.189 -6.532 -22.302 1.00 77.44 70 ALA A O 1
ATOM 538 N N . ALA A 1 71 ? 20.438 -6.544 -20.906 1.00 74.00 71 ALA A N 1
ATOM 539 C CA . ALA A 1 71 ? 20.081 -7.944 -21.107 1.00 74.00 71 ALA A CA 1
ATOM 540 C C . ALA A 1 71 ? 19.554 -8.207 -22.529 1.00 74.00 71 ALA A C 1
ATOM 542 O O . ALA A 1 71 ? 19.900 -9.226 -23.119 1.00 74.00 71 ALA A O 1
ATOM 543 N N . GLN A 1 72 ? 18.781 -7.277 -23.108 1.00 74.25 72 GLN A N 1
ATOM 544 C CA . GLN A 1 72 ? 18.363 -7.337 -24.515 1.00 74.25 72 GLN A CA 1
ATOM 545 C C . GLN A 1 72 ? 19.535 -7.208 -25.500 1.00 74.25 72 GLN A C 1
ATOM 547 O O . GLN A 1 72 ? 19.443 -7.728 -26.602 1.00 74.25 72 GLN A O 1
ATOM 552 N N . ALA A 1 73 ? 20.618 -6.522 -25.128 1.00 76.44 73 ALA A N 1
ATOM 553 C CA . ALA A 1 73 ? 21.813 -6.389 -25.964 1.00 76.44 73 ALA A CA 1
ATOM 554 C C . ALA A 1 73 ? 22.761 -7.605 -25.887 1.00 76.44 73 ALA A C 1
ATOM 556 O O . ALA A 1 73 ? 23.713 -7.683 -26.660 1.00 76.44 73 ALA A O 1
ATOM 557 N N . MET A 1 74 ? 22.537 -8.524 -24.939 1.00 74.19 74 MET A N 1
ATOM 558 C CA . MET A 1 74 ? 23.321 -9.757 -24.770 1.00 74.19 74 MET A CA 1
ATOM 559 C C . MET A 1 74 ? 22.733 -10.969 -25.517 1.00 74.19 74 MET A C 1
ATOM 561 O O . MET A 1 74 ? 23.355 -12.032 -25.500 1.00 74.19 74 MET A O 1
ATOM 565 N N . VAL A 1 75 ? 21.561 -10.824 -26.145 1.00 64.75 75 VAL A N 1
ATOM 566 C CA . VAL A 1 75 ? 20.921 -11.823 -27.025 1.00 64.75 75 VAL A CA 1
ATOM 567 C C . VAL A 1 75 ? 21.015 -11.398 -28.483 1.00 64.75 75 VAL A C 1
ATOM 569 O O . VAL A 1 75 ? 21.107 -12.312 -29.330 1.00 64.75 75 VAL A O 1
#

Secondary structure (DSSP, 8-state):
-HHHHHHHHHHHHHHHHT-HHHHHHHHHHHHHHHTT--HHHHHHHHHHHHHHHHHHHHHHHHHHHHHHHHHHTT-

Sequence (75 aa):
MNDIAHTLYTVVQYVLGFGPTVLLPLVLFFLALFFKVKPAKALRSSLIVGIGFVGIYAIFDILTSNVGPAAQAMV